Protein AF-A0A5J4P586-F1 (afdb_monomer_lite)

Radius of gyration: 17.3 Å; chains: 1; bounding box: 45×27×48 Å

Sequence (120 aa):
LFLLDEYSPFKDVLYNAFVRRLSANYKVDLLFHQYNERLFNTIVRESIGRYNKYIVMNFNYERFSGNLRKIDAHKLLLLDFGEFEKNDYAYICQDFGESFYQALLALGDRMKKYRRLILI

InterPro domains:
  IPR028082 Periplasmic binding protein-like I [SSF53822] (3-120)

Structure (mmCIF, N/CA/C/O backbone):
data_AF-A0A5J4P586-F1
#
_entry.id   AF-A0A5J4P586-F1
#
loop_
_atom_site.group_PDB
_atom_site.id
_atom_site.type_symbol
_atom_site.label_atom_id
_atom_site.label_alt_id
_atom_site.label_comp_id
_atom_site.label_asym_id
_atom_site.label_entity_id
_atom_site.label_seq_id
_atom_site.pdbx_PDB_ins_code
_atom_site.Cartn_x
_atom_site.Cartn_y
_atom_site.Cartn_z
_atom_site.occupancy
_atom_site.B_iso_or_equiv
_atom_site.auth_seq_id
_atom_site.auth_comp_id
_atom_site.auth_asym_id
_atom_site.auth_atom_id
_atom_site.pdbx_PDB_model_num
ATOM 1 N N . LEU A 1 1 ? -8.308 3.459 8.603 1.00 97.00 1 LEU A N 1
ATOM 2 C CA . LEU A 1 1 ? -6.981 3.926 8.157 1.00 97.00 1 LEU A C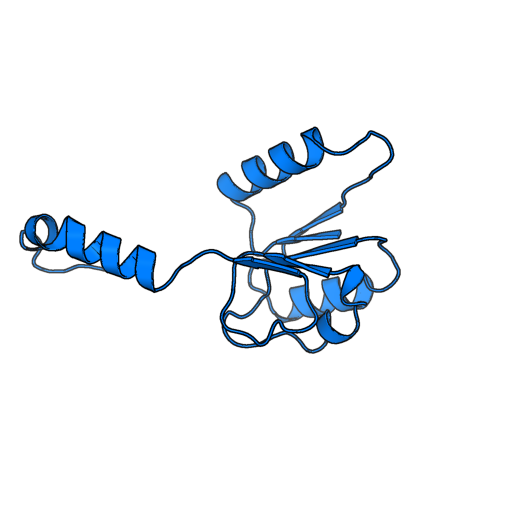A 1
ATOM 3 C C . LEU A 1 1 ? -6.697 3.389 6.767 1.00 97.00 1 LEU A C 1
ATOM 5 O O . LEU A 1 1 ? -6.872 2.194 6.559 1.00 97.00 1 LEU A O 1
ATOM 9 N N . PHE A 1 2 ? -6.271 4.259 5.857 1.00 97.38 2 PHE A N 1
ATOM 10 C CA . PHE A 1 2 ? -5.729 3.911 4.547 1.00 97.38 2 PHE A CA 1
ATOM 11 C C . PHE A 1 2 ? -4.241 4.290 4.562 1.00 97.38 2 PHE A C 1
ATOM 1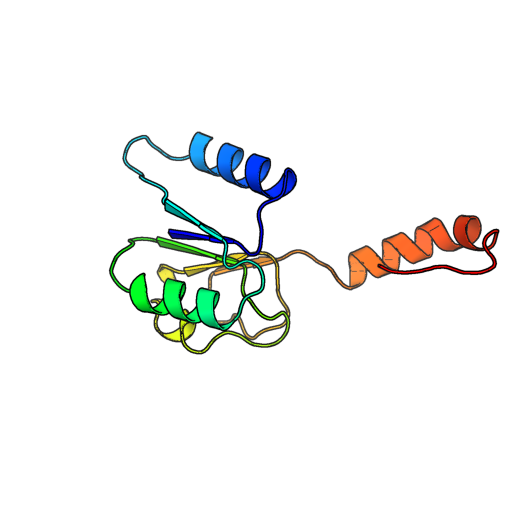3 O O . PHE A 1 2 ? -3.905 5.468 4.481 1.00 97.38 2 PHE A O 1
ATOM 20 N N . LEU A 1 3 ? -3.362 3.317 4.796 1.00 96.75 3 LEU A N 1
ATOM 21 C CA . LEU A 1 3 ? -1.921 3.525 4.932 1.00 96.75 3 LEU A CA 1
ATOM 22 C C . LEU A 1 3 ? -1.214 3.012 3.682 1.00 96.75 3 LEU A C 1
ATOM 24 O O . LEU A 1 3 ? -1.225 1.811 3.415 1.00 96.75 3 LEU A O 1
ATOM 28 N N . LEU A 1 4 ? -0.602 3.926 2.942 1.00 96.06 4 LEU A N 1
ATOM 29 C CA . LEU A 1 4 ? 0.169 3.618 1.744 1.00 96.06 4 LEU A CA 1
ATOM 30 C C . LEU A 1 4 ? 1.652 3.902 1.962 1.00 96.06 4 LEU A C 1
ATOM 32 O O . LEU A 1 4 ? 2.051 4.555 2.925 1.00 96.06 4 LEU A O 1
ATOM 36 N N . ASP A 1 5 ? 2.461 3.407 1.047 1.00 93.06 5 ASP A N 1
ATOM 37 C CA . ASP A 1 5 ? 3.898 3.627 0.945 1.00 93.06 5 ASP A CA 1
ATOM 38 C C . ASP A 1 5 ? 4.253 5.089 0.664 1.00 93.06 5 ASP A C 1
ATOM 40 O O . ASP A 1 5 ? 4.710 5.783 1.561 1.00 93.06 5 ASP A O 1
ATOM 44 N N . GLU A 1 6 ? 4.000 5.615 -0.524 1.00 94.12 6 GLU A N 1
ATOM 45 C CA . GLU A 1 6 ? 4.337 6.986 -0.914 1.00 94.12 6 GLU A CA 1
ATOM 46 C C . GLU A 1 6 ? 3.234 7.599 -1.765 1.00 94.12 6 GLU A C 1
ATOM 48 O O . GLU A 1 6 ? 2.431 6.880 -2.349 1.00 94.12 6 GLU A O 1
ATOM 53 N N . TYR A 1 7 ? 3.188 8.922 -1.870 1.00 94.12 7 TYR A N 1
ATOM 54 C CA . TYR A 1 7 ? 2.221 9.573 -2.745 1.00 94.12 7 TYR A CA 1
ATOM 55 C C . TYR A 1 7 ? 2.596 9.376 -4.218 1.00 94.12 7 TYR A C 1
ATOM 57 O O . TYR A 1 7 ? 3.727 9.634 -4.620 1.00 94.12 7 TYR A O 1
ATOM 65 N N . SER A 1 8 ? 1.628 8.973 -5.042 1.00 93.75 8 SER A N 1
ATOM 66 C CA . SER A 1 8 ? 1.785 8.915 -6.496 1.00 93.75 8 SER A CA 1
ATOM 67 C C . SER A 1 8 ? 0.446 9.166 -7.199 1.00 93.75 8 SER A C 1
ATOM 69 O O . SER A 1 8 ? -0.606 8.924 -6.597 1.00 93.75 8 SER A O 1
ATOM 71 N N . PRO A 1 9 ? 0.442 9.585 -8.481 1.00 95.81 9 PRO A N 1
ATOM 72 C CA . PRO A 1 9 ? -0.797 9.747 -9.247 1.00 95.81 9 PRO A CA 1
ATOM 73 C C . PRO A 1 9 ? -1.657 8.477 -9.281 1.00 95.81 9 PRO A C 1
ATOM 75 O O . PRO A 1 9 ? -2.879 8.547 -9.200 1.00 95.81 9 PRO A O 1
ATOM 78 N N . PHE A 1 10 ? -1.027 7.299 -9.337 1.00 92.19 10 PHE A N 1
ATOM 79 C CA . PHE A 1 10 ? -1.736 6.021 -9.265 1.00 92.19 10 PHE A CA 1
ATOM 80 C C . PHE A 1 10 ? -2.490 5.854 -7.936 1.00 92.19 10 PHE A C 1
ATOM 82 O O . PHE A 1 10 ? -3.654 5.454 -7.926 1.00 92.19 10 PHE A O 1
ATOM 89 N N . LYS A 1 11 ? -1.851 6.198 -6.813 1.00 94.50 11 LYS A N 1
ATOM 90 C CA . LYS A 1 11 ? -2.443 6.065 -5.474 1.00 94.50 11 LYS A CA 1
ATOM 91 C C . LYS A 1 11 ? -3.522 7.105 -5.208 1.00 94.50 11 LYS A C 1
ATOM 93 O O . LYS A 1 11 ? -4.497 6.788 -4.534 1.00 94.50 11 LYS A O 1
ATOM 98 N N . ASP A 1 12 ? -3.394 8.295 -5.788 1.00 95.31 12 ASP A N 1
ATOM 99 C CA . ASP A 1 12 ? -4.464 9.292 -5.790 1.00 95.31 12 ASP A CA 1
ATOM 100 C C . ASP A 1 12 ? -5.709 8.765 -6.525 1.00 95.31 12 ASP A C 1
ATOM 102 O O . ASP A 1 12 ? -6.813 8.762 -5.978 1.00 95.31 12 ASP A O 1
ATOM 106 N N . VAL A 1 13 ? -5.532 8.204 -7.727 1.00 96.31 13 VAL A N 1
ATOM 107 C CA . VAL A 1 13 ? -6.633 7.582 -8.481 1.00 96.31 13 VAL A CA 1
ATOM 108 C C . VAL A 1 13 ? -7.260 6.423 -7.701 1.00 96.31 13 VAL A C 1
ATOM 110 O O . VAL A 1 13 ? -8.490 6.343 -7.622 1.00 96.31 13 VAL A O 1
ATOM 113 N N . LEU A 1 14 ? -6.444 5.552 -7.097 1.00 93.88 14 LEU A N 1
ATOM 114 C CA . LEU A 1 14 ? -6.905 4.436 -6.265 1.00 93.88 14 LEU A CA 1
ATOM 115 C C . LEU A 1 14 ? -7.744 4.927 -5.078 1.00 93.88 14 LEU A C 1
ATOM 117 O O . LEU A 1 14 ? -8.869 4.462 -4.888 1.00 93.88 14 LEU A O 1
ATOM 121 N N . TYR A 1 15 ? -7.224 5.883 -4.306 1.00 95.56 15 TYR A N 1
ATOM 122 C CA . TYR A 1 15 ? -7.911 6.460 -3.152 1.00 95.56 15 TYR A CA 1
ATOM 123 C C . TYR A 1 15 ? -9.239 7.108 -3.557 1.00 95.56 15 TYR A C 1
ATOM 125 O O . TYR A 1 15 ? -10.284 6.799 -2.982 1.00 95.56 15 TYR A O 1
ATOM 133 N N . ASN A 1 16 ? -9.236 7.936 -4.603 1.00 95.50 16 ASN A N 1
ATOM 134 C CA . ASN A 1 16 ? -10.442 8.610 -5.078 1.00 95.50 16 ASN A CA 1
ATOM 135 C C . ASN A 1 16 ? -11.474 7.619 -5.641 1.00 95.50 16 ASN A C 1
ATOM 137 O O . ASN A 1 16 ? -12.680 7.800 -5.470 1.00 95.50 16 ASN A O 1
ATOM 141 N N . ALA A 1 17 ? -11.047 6.550 -6.317 1.00 95.56 17 ALA A N 1
ATOM 142 C CA . ALA A 1 17 ? -11.945 5.480 -6.754 1.00 95.56 17 ALA A CA 1
ATOM 143 C C . ALA A 1 17 ? -12.548 4.708 -5.571 1.00 95.56 17 ALA A C 1
ATOM 145 O O . ALA A 1 17 ? -13.735 4.379 -5.602 1.00 95.56 17 ALA A O 1
ATOM 146 N N . PHE A 1 18 ? -11.754 4.457 -4.530 1.00 94.81 18 PHE A N 1
ATOM 147 C CA . PHE A 1 18 ? -12.200 3.790 -3.313 1.00 94.81 18 PHE A CA 1
ATOM 148 C C . PHE A 1 18 ? -13.229 4.632 -2.549 1.00 94.81 18 PHE A C 1
ATOM 150 O O . PHE A 1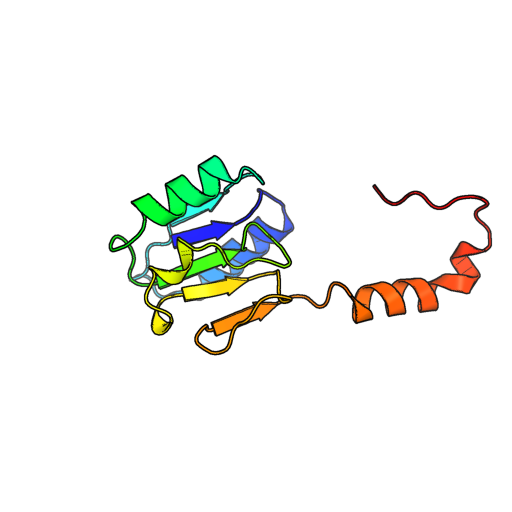 18 ? -14.345 4.169 -2.319 1.00 94.81 18 PHE A O 1
ATOM 157 N N . VAL A 1 19 ? -12.904 5.889 -2.227 1.00 94.69 19 VAL A N 1
ATOM 158 C CA . VAL A 1 19 ? -13.787 6.783 -1.458 1.00 94.69 19 VAL A CA 1
ATOM 159 C C . VAL A 1 19 ? -15.109 7.042 -2.180 1.00 94.69 19 VAL A C 1
ATOM 161 O O . VAL A 1 19 ? -16.155 7.017 -1.540 1.00 94.69 19 VAL A O 1
ATOM 164 N N . ARG A 1 20 ? -15.104 7.192 -3.513 1.00 95.25 20 ARG A N 1
ATOM 165 C CA . ARG A 1 20 ? -16.339 7.378 -4.306 1.00 95.25 20 ARG A CA 1
ATOM 166 C C . ARG A 1 20 ? -17.333 6.220 -4.208 1.00 95.25 20 ARG A C 1
ATOM 168 O O . ARG A 1 20 ? -18.504 6.413 -4.515 1.00 95.25 20 ARG A O 1
ATOM 175 N N . ARG A 1 21 ? -16.879 5.021 -3.834 1.00 94.94 21 ARG A N 1
ATOM 176 C CA . ARG A 1 21 ? -17.734 3.835 -3.669 1.00 94.94 21 ARG A CA 1
ATOM 177 C C . ARG A 1 21 ? -18.164 3.597 -2.224 1.00 94.94 21 ARG A C 1
ATOM 179 O O . ARG A 1 21 ? -18.980 2.710 -1.985 1.00 94.94 21 ARG A O 1
ATOM 186 N N . LEU A 1 22 ? -17.628 4.352 -1.269 1.00 93.56 22 LEU A N 1
ATOM 187 C CA . LEU A 1 22 ? -18.037 4.258 0.126 1.00 93.56 22 LEU A CA 1
ATOM 188 C C . LEU A 1 22 ? -19.316 5.057 0.374 1.00 93.56 22 LEU A C 1
ATOM 190 O O . LEU A 1 22 ? -19.559 6.092 -0.244 1.00 93.56 22 LEU A O 1
ATOM 194 N N . SER A 1 23 ? -20.134 4.583 1.314 1.00 92.00 23 SER A N 1
ATOM 195 C CA . SER A 1 23 ? -21.283 5.353 1.785 1.00 92.00 23 SER A CA 1
ATOM 196 C C . SER A 1 23 ? -20.830 6.562 2.611 1.00 92.00 23 SER A C 1
ATOM 198 O O . SER A 1 23 ? -19.745 6.565 3.195 1.00 92.00 23 SER A O 1
ATOM 200 N N . ALA A 1 24 ? -21.696 7.573 2.720 1.00 90.00 24 ALA A N 1
ATOM 201 C CA . ALA A 1 24 ? -21.411 8.823 3.433 1.00 90.00 24 ALA A CA 1
ATOM 202 C C . ALA A 1 24 ? -21.085 8.653 4.934 1.00 90.00 24 ALA A C 1
ATOM 204 O O . ALA A 1 24 ? -20.580 9.575 5.565 1.00 90.00 24 ALA A O 1
ATOM 205 N N . ASN A 1 25 ? -21.340 7.473 5.506 1.00 93.00 25 ASN A N 1
ATOM 206 C CA . ASN A 1 25 ? -21.088 7.172 6.917 1.00 93.00 25 ASN A CA 1
ATOM 207 C C . ASN A 1 25 ? -19.627 6.787 7.203 1.00 93.00 25 ASN A C 1
ATOM 209 O O . ASN A 1 25 ? -19.275 6.520 8.352 1.00 93.00 25 ASN A O 1
ATOM 213 N N . TYR A 1 26 ? -18.778 6.722 6.175 1.00 93.56 26 TYR A N 1
ATOM 214 C CA . TYR A 1 26 ? -17.363 6.416 6.327 1.00 93.56 26 TYR A CA 1
ATOM 215 C C . TYR A 1 26 ? -16.514 7.678 6.239 1.00 93.56 26 TYR A C 1
ATOM 217 O O . TYR A 1 26 ? -16.601 8.451 5.289 1.00 93.56 26 TYR A O 1
ATOM 225 N N . LYS A 1 27 ? -15.605 7.820 7.204 1.00 94.31 27 LYS A N 1
ATOM 226 C CA . LYS A 1 27 ? -14.469 8.734 7.118 1.00 94.31 27 LYS A CA 1
ATOM 227 C C . LYS A 1 27 ? -13.202 7.923 6.871 1.00 94.31 27 LYS A C 1
ATOM 229 O O . LYS A 1 27 ? -12.935 6.952 7.583 1.00 94.31 27 LYS A O 1
ATOM 234 N N . VAL A 1 28 ? -12.424 8.326 5.871 1.00 96.38 28 VAL A N 1
ATOM 235 C CA . VAL A 1 28 ? -11.147 7.694 5.535 1.00 96.38 28 VAL A CA 1
ATOM 236 C C . VAL A 1 28 ? -10.019 8.661 5.861 1.00 96.38 28 VAL A C 1
ATOM 238 O O . VAL A 1 28 ? -9.934 9.732 5.274 1.00 96.38 28 VAL A O 1
ATOM 241 N N . ASP A 1 29 ? -9.147 8.260 6.783 1.00 97.06 29 ASP A N 1
ATOM 242 C CA . ASP A 1 29 ? -7.869 8.935 7.002 1.00 97.06 29 ASP A CA 1
ATOM 243 C C . ASP A 1 29 ? -6.812 8.258 6.123 1.00 97.06 29 ASP A C 1
ATOM 245 O O . ASP A 1 29 ? -6.577 7.049 6.263 1.00 97.06 29 ASP A O 1
ATOM 249 N N . LEU A 1 30 ? -6.211 9.033 5.220 1.00 96.88 30 LEU A N 1
ATOM 250 C CA . LEU A 1 30 ? -5.142 8.614 4.316 1.00 96.88 30 LEU A CA 1
ATOM 251 C C . LEU A 1 30 ? -3.790 9.061 4.876 1.00 96.88 30 LEU A C 1
ATOM 253 O O . LEU A 1 30 ? -3.593 10.248 5.126 1.00 96.88 30 LEU A O 1
ATOM 257 N N . LEU A 1 31 ? -2.864 8.121 5.050 1.00 97.31 31 LEU A N 1
ATOM 258 C CA . LEU A 1 31 ? -1.497 8.380 5.504 1.00 97.31 31 LEU A CA 1
ATOM 259 C C . LEU A 1 31 ? -0.488 7.670 4.602 1.00 97.31 31 LEU A C 1
ATOM 261 O O . LEU A 1 31 ? -0.788 6.633 4.011 1.00 97.31 31 LEU A O 1
ATOM 265 N N . PHE A 1 32 ? 0.727 8.214 4.555 1.00 96.50 32 PHE A N 1
ATOM 266 C CA . PHE A 1 32 ? 1.846 7.661 3.799 1.00 96.50 32 PHE A CA 1
ATOM 267 C C . PHE A 1 32 ? 3.031 7.409 4.727 1.00 96.50 32 PHE A C 1
ATOM 269 O O . PHE A 1 32 ? 3.394 8.291 5.507 1.00 96.50 32 PHE A O 1
ATOM 276 N N . HIS A 1 33 ? 3.644 6.228 4.652 1.00 94.38 33 HIS A N 1
ATOM 277 C CA . HIS A 1 33 ? 4.819 5.900 5.465 1.00 94.38 33 HIS A CA 1
ATOM 278 C C . HIS A 1 33 ? 6.162 6.233 4.798 1.00 94.38 33 HIS A C 1
ATOM 280 O O . HIS A 1 33 ? 7.202 6.048 5.421 1.00 94.38 33 HIS A O 1
ATOM 286 N N . GLN A 1 34 ? 6.152 6.723 3.559 1.00 92.88 34 GLN A N 1
ATOM 287 C CA . GLN A 1 34 ? 7.280 7.211 2.752 1.00 92.88 34 GLN A CA 1
ATOM 288 C C . GLN A 1 34 ? 8.495 6.280 2.726 1.00 92.88 34 GLN A C 1
ATOM 290 O O . GLN A 1 34 ? 9.626 6.731 2.890 1.00 92.88 34 GLN A O 1
ATOM 295 N N . TYR A 1 35 ? 8.262 4.969 2.619 1.00 90.12 35 TYR A N 1
ATOM 296 C CA . TYR A 1 35 ? 9.319 3.960 2.767 1.00 90.12 35 TYR A CA 1
ATOM 297 C C . TYR A 1 35 ? 10.231 4.181 3.996 1.00 90.12 35 TYR A C 1
ATOM 299 O O . TYR A 1 35 ? 11.391 3.774 4.024 1.00 90.12 35 TYR A O 1
ATOM 307 N N . ASN A 1 36 ? 9.682 4.740 5.073 1.00 91.69 36 ASN A N 1
ATOM 308 C CA . ASN A 1 36 ? 10.351 4.874 6.352 1.00 91.69 36 ASN A CA 1
ATOM 309 C C . ASN A 1 36 ? 9.764 3.862 7.342 1.00 91.69 36 ASN A C 1
ATOM 311 O O . ASN A 1 36 ? 8.654 4.029 7.850 1.00 91.69 36 ASN A O 1
ATOM 315 N N . GLU A 1 37 ? 10.533 2.817 7.651 1.00 91.38 37 GLU A N 1
ATOM 316 C CA . GLU A 1 37 ? 10.108 1.739 8.551 1.00 91.38 37 GLU A CA 1
ATOM 317 C C . GLU A 1 37 ? 9.703 2.257 9.940 1.00 91.38 37 GLU A C 1
ATOM 319 O O . GLU A 1 37 ? 8.738 1.790 10.554 1.00 91.38 37 GLU A O 1
ATOM 324 N N . ARG A 1 38 ? 10.430 3.254 10.454 1.00 92.31 38 ARG A N 1
ATOM 325 C CA . ARG A 1 38 ? 10.163 3.838 11.771 1.00 92.31 38 ARG A CA 1
ATOM 326 C C . ARG A 1 38 ? 8.836 4.591 11.775 1.00 92.31 38 ARG A C 1
ATOM 328 O O . ARG A 1 38 ? 8.073 4.463 12.736 1.00 92.31 38 ARG A O 1
ATOM 335 N N . LEU A 1 39 ? 8.554 5.338 10.709 1.00 94.12 39 LEU A N 1
ATOM 336 C CA . LEU A 1 39 ? 7.282 6.029 10.517 1.00 94.12 39 LEU A CA 1
ATOM 337 C C . LEU A 1 39 ? 6.142 5.021 10.359 1.00 94.12 39 LEU A C 1
ATOM 339 O O . LEU A 1 39 ? 5.155 5.121 11.083 1.00 94.12 39 LEU A O 1
ATOM 343 N N . PHE A 1 40 ? 6.314 4.006 9.507 1.00 95.00 40 PHE A N 1
ATOM 344 C CA . PHE A 1 40 ? 5.351 2.918 9.328 1.00 95.00 40 PHE A CA 1
ATOM 345 C C . PHE A 1 40 ? 4.962 2.285 10.670 1.00 95.00 40 PHE A C 1
ATOM 347 O O . PHE A 1 40 ? 3.791 2.266 11.049 1.00 95.00 40 PHE A O 1
ATOM 354 N N . ASN A 1 41 ? 5.956 1.834 11.439 1.00 93.25 41 ASN A N 1
ATOM 355 C CA . ASN A 1 41 ? 5.733 1.193 12.732 1.00 93.25 41 ASN A CA 1
ATOM 356 C C . ASN A 1 41 ? 5.072 2.131 13.751 1.00 93.25 41 ASN A C 1
ATOM 358 O O . ASN A 1 41 ? 4.289 1.674 14.585 1.00 93.25 41 ASN A O 1
ATOM 362 N N . THR A 1 42 ? 5.371 3.429 13.687 1.00 94.88 42 THR A N 1
ATOM 363 C CA . THR A 1 42 ? 4.760 4.440 14.558 1.00 94.88 42 THR A CA 1
ATOM 364 C C . THR A 1 42 ? 3.291 4.653 14.204 1.00 94.88 42 THR A C 1
ATOM 366 O O . THR A 1 42 ? 2.446 4.520 15.087 1.00 94.88 42 THR A O 1
ATOM 369 N N . ILE A 1 43 ? 2.972 4.863 12.921 1.00 96.00 43 ILE A N 1
ATOM 370 C CA . ILE A 1 43 ? 1.592 5.018 12.439 1.00 96.00 43 ILE A CA 1
ATOM 371 C C . ILE A 1 43 ? 0.762 3.784 12.796 1.00 96.00 43 ILE A C 1
ATOM 373 O O . ILE A 1 43 ? -0.306 3.915 13.393 1.00 96.00 43 ILE A O 1
ATOM 377 N N . VAL A 1 44 ? 1.258 2.581 12.481 1.00 95.19 44 VAL A N 1
ATOM 378 C CA . VAL A 1 44 ? 0.542 1.332 12.773 1.00 95.19 44 VAL A CA 1
ATOM 379 C C . VAL A 1 44 ? 0.264 1.231 14.267 1.00 95.19 44 VAL A C 1
ATOM 381 O O . VAL A 1 44 ? -0.897 1.119 14.650 1.00 95.19 44 VAL A O 1
ATOM 384 N N . ARG A 1 45 ? 1.292 1.352 15.118 1.00 94.75 45 ARG A N 1
ATOM 385 C CA . ARG A 1 45 ? 1.146 1.239 16.576 1.00 94.75 45 ARG A CA 1
ATOM 386 C C . ARG A 1 45 ? 0.132 2.232 17.142 1.00 94.75 45 ARG A C 1
ATOM 388 O O . ARG A 1 45 ? -0.696 1.842 17.956 1.00 94.75 45 ARG A O 1
ATOM 395 N N . GLU A 1 46 ? 0.190 3.493 16.725 1.00 95.38 46 GLU A N 1
ATOM 396 C CA . GLU A 1 46 ? -0.695 4.542 17.243 1.00 95.38 46 GLU A CA 1
ATOM 397 C C . GLU A 1 46 ? -2.118 4.460 16.684 1.00 95.38 46 GLU A C 1
ATOM 399 O O . GLU A 1 46 ? -3.053 4.970 17.297 1.00 95.38 46 GLU A O 1
ATOM 404 N N . SER A 1 47 ? -2.302 3.800 15.541 1.00 95.94 47 SER A N 1
ATOM 405 C CA . SER A 1 47 ? -3.609 3.618 14.908 1.00 95.94 47 SER A CA 1
ATOM 406 C C . SER A 1 47 ? -4.418 2.438 15.455 1.00 95.94 47 SER A C 1
ATOM 408 O O . SER A 1 47 ? -5.625 2.363 15.200 1.00 95.94 47 SER A O 1
ATOM 410 N N . ILE A 1 48 ? -3.796 1.501 16.182 1.00 94.56 48 ILE A N 1
ATOM 411 C CA . ILE A 1 48 ? -4.480 0.316 16.723 1.00 94.56 48 ILE A CA 1
ATOM 412 C C . ILE A 1 48 ? -5.624 0.756 17.645 1.00 94.56 48 ILE A C 1
ATOM 414 O O . ILE A 1 48 ? -5.451 1.587 18.532 1.00 94.56 48 ILE A O 1
ATOM 418 N N . GLY A 1 49 ? -6.820 0.218 17.400 1.00 94.12 49 GLY A N 1
ATOM 419 C CA . GLY A 1 49 ? -8.039 0.544 18.146 1.00 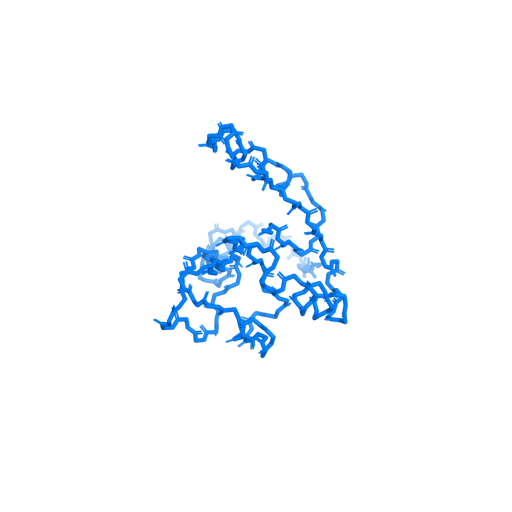94.12 49 GLY A CA 1
ATOM 420 C C . GLY A 1 49 ? -8.725 1.852 17.734 1.00 94.12 49 GLY A C 1
ATOM 421 O O . GLY A 1 49 ? -9.882 2.050 18.090 1.00 94.12 49 GLY A O 1
ATOM 422 N N . ARG A 1 50 ? -8.074 2.722 16.947 1.00 96.06 50 ARG A N 1
ATOM 423 C CA . ARG A 1 50 ? -8.664 3.995 16.483 1.00 96.06 50 ARG A CA 1
ATOM 424 C C . ARG A 1 50 ? -9.553 3.855 15.247 1.00 96.06 50 ARG A C 1
ATOM 426 O O . ARG A 1 50 ? -10.287 4.783 14.922 1.00 96.06 50 ARG A O 1
ATOM 433 N N . TYR A 1 51 ? -9.477 2.726 14.542 1.00 96.88 51 TYR A N 1
ATOM 434 C CA . TYR A 1 51 ? -10.182 2.516 13.279 1.00 96.88 51 TYR A CA 1
ATOM 435 C C . TYR A 1 51 ? -10.956 1.201 13.257 1.00 96.88 51 TYR A C 1
ATOM 437 O O . TYR A 1 51 ? -10.504 0.174 13.758 1.00 96.88 51 TYR A O 1
ATOM 445 N N . ASN A 1 52 ? -12.099 1.219 12.571 1.00 95.56 52 ASN A N 1
ATOM 446 C CA . ASN A 1 52 ? -12.919 0.025 12.360 1.00 95.56 52 ASN A CA 1
ATOM 447 C C . ASN A 1 52 ? -12.310 -0.921 11.315 1.00 95.56 52 ASN A C 1
ATOM 449 O O . ASN A 1 52 ? -12.532 -2.130 11.371 1.00 95.56 52 ASN A O 1
ATOM 453 N N . LYS A 1 53 ? -11.571 -0.361 10.348 1.00 95.94 53 LYS A N 1
ATOM 454 C CA . LYS A 1 53 ? -10.914 -1.069 9.244 1.00 95.94 53 LYS A CA 1
ATOM 455 C C . LYS A 1 53 ? -9.568 -0.423 8.906 1.00 95.94 53 LYS A C 1
ATOM 457 O O . LYS A 1 53 ? -9.401 0.802 9.000 1.00 95.94 53 LYS A O 1
ATOM 462 N N . TYR A 1 54 ? -8.641 -1.266 8.478 1.00 96.88 54 TYR A N 1
ATOM 463 C CA . TYR A 1 54 ? -7.272 -0.943 8.112 1.00 96.88 54 TYR A CA 1
ATOM 464 C C . TYR A 1 54 ? -7.022 -1.467 6.703 1.00 96.88 54 TYR A C 1
ATOM 466 O O . TYR A 1 54 ? -7.212 -2.650 6.440 1.00 96.88 54 TYR A O 1
ATOM 474 N N . ILE A 1 55 ? -6.613 -0.579 5.808 1.00 96.00 55 ILE A N 1
ATOM 475 C CA . ILE A 1 55 ? -6.133 -0.917 4.472 1.00 96.00 55 ILE A CA 1
ATOM 476 C C . ILE A 1 55 ? -4.677 -0.480 4.451 1.00 96.00 55 ILE A C 1
ATOM 478 O O . ILE A 1 55 ? -4.408 0.705 4.648 1.00 96.00 55 ILE A O 1
ATOM 482 N N . VAL A 1 56 ? -3.754 -1.429 4.320 1.00 94.88 56 VAL A N 1
ATOM 483 C CA . VAL A 1 56 ? -2.327 -1.176 4.535 1.00 94.88 56 VAL A CA 1
ATOM 484 C C . VAL A 1 56 ? -1.501 -1.783 3.409 1.00 94.88 56 VAL A C 1
ATOM 486 O O . VAL A 1 56 ? -1.545 -2.992 3.192 1.00 94.88 56 VAL A O 1
ATOM 489 N N . MET A 1 57 ? -0.710 -0.954 2.731 1.00 93.38 57 MET A N 1
ATOM 490 C CA . MET A 1 57 ? 0.443 -1.426 1.962 1.00 93.38 57 MET A CA 1
ATOM 491 C C . MET A 1 57 ? 1.563 -1.749 2.948 1.00 93.38 57 MET A C 1
ATOM 493 O O . MET A 1 57 ? 1.905 -0.927 3.801 1.00 93.38 57 MET A O 1
ATOM 497 N N . ASN A 1 58 ? 2.063 -2.984 2.910 1.00 86.88 58 ASN A N 1
ATOM 498 C CA . ASN A 1 58 ? 3.103 -3.405 3.842 1.00 86.88 58 ASN A CA 1
ATOM 499 C C . ASN A 1 58 ? 4.431 -2.711 3.509 1.00 86.88 58 ASN A C 1
ATOM 501 O O . ASN A 1 58 ? 4.731 -2.442 2.352 1.00 86.88 58 ASN A O 1
ATOM 505 N N . PHE A 1 59 ? 5.257 -2.477 4.527 1.00 83.44 59 PHE A N 1
ATOM 506 C CA . PHE A 1 59 ? 6.563 -1.850 4.337 1.00 83.44 59 PHE A CA 1
ATOM 507 C C . PHE A 1 59 ? 7.563 -2.752 3.596 1.00 83.44 59 PHE A C 1
ATOM 509 O O . PHE A 1 59 ? 8.422 -2.261 2.870 1.00 83.44 59 PHE A O 1
ATOM 516 N N . ASN A 1 60 ? 7.484 -4.066 3.815 1.00 79.19 60 ASN A N 1
ATOM 517 C CA . ASN A 1 60 ? 8.455 -5.032 3.314 1.00 79.19 60 ASN A CA 1
ATOM 518 C C . ASN A 1 60 ? 7.764 -6.100 2.453 1.00 79.19 60 ASN A C 1
ATOM 520 O O . ASN A 1 60 ? 6.677 -6.570 2.791 1.00 79.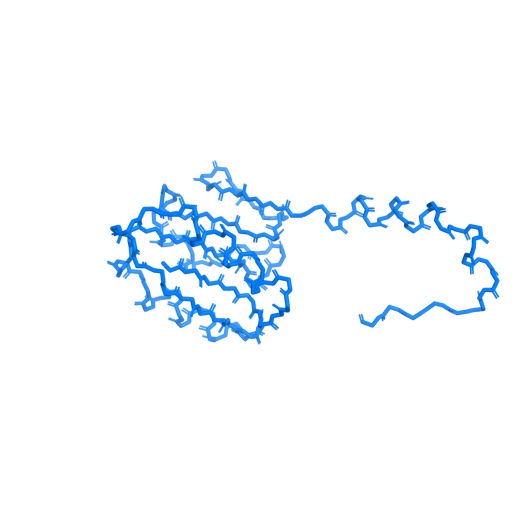19 60 ASN A O 1
ATOM 524 N N . TYR A 1 61 ? 8.414 -6.483 1.357 1.00 69.75 61 TYR A N 1
ATOM 525 C CA . TYR A 1 61 ? 7.899 -7.469 0.410 1.00 69.75 61 TYR A CA 1
ATOM 526 C C . TYR A 1 61 ? 7.798 -8.884 1.006 1.00 69.75 61 TYR A C 1
ATOM 528 O O . TYR A 1 61 ? 6.781 -9.558 0.847 1.00 69.75 61 TYR A O 1
ATOM 536 N N . GLU A 1 62 ? 8.813 -9.286 1.772 1.00 67.19 62 GLU A N 1
ATOM 537 C CA . GLU A 1 62 ? 8.995 -10.648 2.287 1.00 67.19 62 GLU A CA 1
ATOM 538 C C . GLU A 1 62 ? 8.532 -10.798 3.745 1.00 67.19 62 GLU A C 1
ATOM 540 O O . GLU A 1 62 ? 8.215 -11.891 4.213 1.00 67.19 62 GLU A O 1
ATOM 545 N N . ARG A 1 63 ? 8.509 -9.698 4.512 1.00 74.50 63 ARG A N 1
ATOM 546 C CA . ARG A 1 63 ? 8.263 -9.732 5.961 1.00 74.50 63 ARG A CA 1
ATOM 547 C C . ARG A 1 63 ? 6.998 -8.997 6.358 1.00 74.50 63 ARG A C 1
ATOM 549 O O . ARG A 1 63 ? 6.888 -7.777 6.235 1.00 74.50 63 ARG A O 1
ATOM 556 N N . PHE A 1 64 ? 6.078 -9.733 6.970 1.00 76.62 64 PHE A N 1
ATOM 557 C CA . PHE A 1 64 ? 4.918 -9.142 7.622 1.00 76.62 64 PHE A CA 1
ATOM 558 C C . PHE A 1 64 ? 5.319 -8.457 8.934 1.00 76.62 64 PHE A C 1
ATOM 560 O O . PHE A 1 64 ? 5.865 -9.101 9.836 1.00 76.62 64 PHE A O 1
ATOM 567 N N . SER A 1 65 ? 5.049 -7.154 9.062 1.00 78.31 65 SER A N 1
ATOM 568 C CA . SER A 1 65 ? 5.413 -6.406 10.271 1.00 78.31 65 SER A CA 1
ATOM 569 C C . SER A 1 65 ? 4.731 -6.978 11.516 1.00 78.31 65 SER A C 1
ATOM 571 O O . SER A 1 65 ? 3.511 -7.143 11.568 1.00 78.31 65 SER A O 1
ATOM 573 N N . GLY A 1 66 ? 5.508 -7.199 12.579 1.00 83.50 66 GLY A N 1
ATOM 574 C CA . GLY A 1 66 ? 4.980 -7.657 13.867 1.00 83.50 66 GLY A CA 1
ATOM 575 C C . GLY A 1 66 ? 3.958 -6.698 14.492 1.00 83.50 66 GLY A C 1
ATOM 576 O O . GLY A 1 66 ? 3.138 -7.123 15.301 1.00 83.50 66 GLY A O 1
ATOM 577 N N . ASN A 1 67 ? 3.955 -5.416 14.108 1.00 85.38 67 ASN A N 1
ATOM 578 C CA . ASN A 1 67 ? 2.932 -4.472 14.563 1.00 85.38 67 ASN A CA 1
ATOM 579 C C . ASN A 1 67 ? 1.592 -4.670 13.847 1.00 85.38 67 ASN A C 1
ATOM 581 O O . ASN A 1 67 ? 0.555 -4.456 14.470 1.00 85.38 67 ASN A O 1
ATOM 585 N N . LEU A 1 68 ? 1.595 -5.128 12.591 1.00 87.75 68 LEU A N 1
ATOM 586 C CA . LEU A 1 68 ? 0.361 -5.464 11.878 1.00 87.75 68 LEU A CA 1
ATOM 587 C C . LEU A 1 68 ? -0.316 -6.706 12.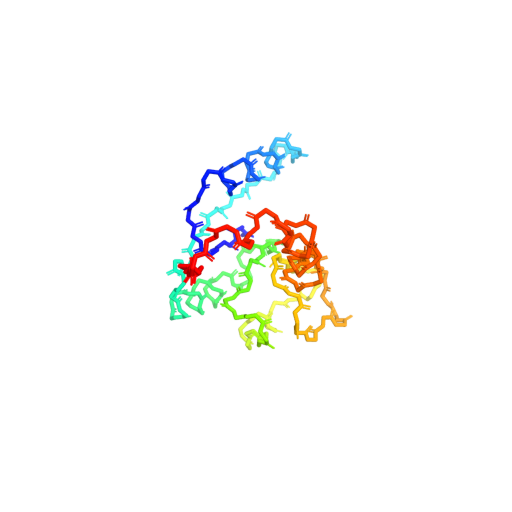464 1.00 87.75 68 LEU A C 1
ATOM 589 O O . LEU A 1 68 ? -1.539 -6.745 12.516 1.00 87.75 68 LEU A O 1
ATOM 593 N N . ARG A 1 69 ? 0.457 -7.657 13.011 1.00 88.88 69 ARG A N 1
ATOM 594 C CA . ARG A 1 69 ? -0.081 -8.840 13.719 1.00 88.88 69 ARG A CA 1
ATOM 595 C C . ARG A 1 69 ? -0.927 -8.499 14.950 1.00 88.88 69 ARG A C 1
ATOM 597 O O . ARG A 1 69 ? -1.659 -9.345 15.443 1.00 88.88 69 ARG A O 1
ATOM 604 N N . LYS A 1 70 ? -0.805 -7.276 15.474 1.00 91.25 70 LYS A N 1
ATOM 605 C CA . LYS A 1 70 ? -1.597 -6.791 16.616 1.00 91.25 70 LYS A CA 1
ATOM 606 C C . LYS A 1 70 ? -2.970 -6.264 16.194 1.00 91.25 70 LYS A C 1
ATOM 608 O O . LYS A 1 70 ? -3.801 -5.986 17.054 1.00 91.25 70 LYS A O 1
ATOM 613 N N . ILE A 1 71 ? -3.194 -6.072 14.894 1.00 93.12 71 ILE A N 1
ATOM 614 C CA . ILE A 1 71 ? -4.495 -5.707 14.345 1.00 93.12 71 ILE A CA 1
ATOM 615 C C . ILE A 1 71 ? -5.276 -7.001 14.124 1.00 93.12 71 ILE A C 1
ATOM 617 O O . ILE A 1 71 ? -4.765 -7.946 13.533 1.00 93.12 71 ILE A O 1
ATOM 621 N N . ASP A 1 72 ? -6.525 -7.019 14.582 1.00 92.94 72 ASP A N 1
ATOM 622 C CA . ASP A 1 72 ? -7.480 -8.083 14.271 1.00 92.94 72 ASP A CA 1
ATOM 623 C C . ASP A 1 72 ? -7.532 -8.323 12.753 1.00 92.94 72 ASP A C 1
ATOM 625 O O . ASP A 1 72 ? -7.806 -7.400 11.975 1.00 92.94 72 ASP A O 1
ATOM 629 N N . ALA A 1 73 ? -7.270 -9.561 12.336 1.00 92.12 73 ALA A N 1
ATOM 630 C CA . ALA A 1 73 ? -7.129 -9.921 10.935 1.00 92.12 73 ALA A CA 1
ATOM 631 C C . ALA A 1 73 ? -8.411 -9.659 10.119 1.00 92.12 73 ALA A C 1
ATOM 633 O O . ALA A 1 73 ? -8.334 -9.239 8.966 1.00 92.12 73 ALA A O 1
ATOM 634 N N . HIS A 1 74 ? -9.598 -9.736 10.736 1.00 93.62 74 HIS A N 1
ATOM 635 C CA . HIS A 1 74 ? -10.872 -9.393 10.085 1.00 93.62 74 HIS A CA 1
ATOM 636 C C . HIS A 1 74 ? -11.046 -7.889 9.825 1.00 93.62 74 HIS A C 1
ATOM 638 O O . HIS A 1 74 ? -11.982 -7.455 9.134 1.00 93.62 74 HIS A O 1
ATOM 644 N N . LYS A 1 75 ? -10.180 -7.056 10.404 1.00 95.44 75 LYS A N 1
ATOM 645 C CA . LYS A 1 75 ? -10.163 -5.605 10.206 1.00 95.44 75 LYS A CA 1
ATOM 646 C C . LYS A 1 75 ? -9.054 -5.156 9.263 1.00 95.44 75 LYS A C 1
ATOM 648 O O . LYS A 1 75 ? -9.089 -3.990 8.875 1.00 95.44 75 LYS A O 1
ATOM 653 N N . LEU A 1 76 ? -8.121 -6.034 8.895 1.00 94.88 76 LEU A N 1
ATOM 654 C CA . LEU A 1 76 ? -6.942 -5.704 8.102 1.00 94.88 76 LEU A CA 1
ATOM 655 C C . LEU A 1 76 ? -7.044 -6.262 6.678 1.00 94.88 76 LEU A C 1
ATOM 657 O O . LEU A 1 76 ? -7.172 -7.465 6.472 1.00 94.88 76 LEU A O 1
ATOM 661 N N . LEU A 1 77 ? -6.952 -5.363 5.702 1.00 94.31 77 LEU A N 1
ATOM 662 C CA . LEU A 1 77 ? -6.752 -5.669 4.292 1.00 94.31 77 LEU A CA 1
ATOM 663 C C . LEU A 1 77 ? -5.340 -5.243 3.890 1.00 94.31 77 LEU A C 1
ATOM 665 O O . LEU A 1 77 ? -4.971 -4.077 4.050 1.00 94.31 77 LEU A O 1
ATOM 669 N N . LEU A 1 78 ? -4.575 -6.181 3.345 1.00 92.38 78 LEU A N 1
ATOM 670 C CA . LEU A 1 78 ? -3.224 -5.940 2.853 1.00 92.38 78 LEU A CA 1
ATOM 671 C C . LEU A 1 78 ? -3.238 -5.632 1.363 1.00 92.38 78 LEU A C 1
ATOM 673 O O . LEU A 1 78 ? -3.965 -6.263 0.598 1.00 92.38 78 LEU A O 1
ATOM 677 N N . LEU A 1 79 ? -2.441 -4.648 0.969 1.00 91.31 79 LEU A N 1
ATOM 678 C CA . LEU A 1 79 ? -2.295 -4.226 -0.415 1.00 91.31 79 LEU A CA 1
ATOM 679 C C . LEU A 1 79 ? -0.860 -4.413 -0.903 1.00 91.31 79 LEU A C 1
ATOM 681 O O . LEU A 1 79 ? 0.092 -4.335 -0.124 1.00 91.31 79 LEU A O 1
ATOM 685 N N . ASP A 1 80 ? -0.751 -4.536 -2.223 1.00 86.31 80 ASP A N 1
ATOM 686 C CA . ASP A 1 80 ? 0.480 -4.442 -3.003 1.00 86.31 80 ASP A CA 1
ATOM 687 C C . ASP A 1 80 ? 1.378 -5.679 -2.906 1.00 86.31 80 ASP A C 1
ATOM 689 O O . ASP A 1 80 ? 1.344 -6.537 -3.791 1.00 86.31 80 ASP A O 1
ATOM 693 N N . PHE A 1 81 ? 2.122 -5.821 -1.813 1.00 82.56 81 PHE A N 1
ATOM 694 C CA . PHE A 1 81 ? 3.056 -6.926 -1.627 1.00 82.56 81 PHE A CA 1
ATOM 695 C C . PHE A 1 81 ? 2.368 -8.211 -1.201 1.00 82.56 81 PHE A C 1
ATOM 697 O O . PHE A 1 81 ? 1.388 -8.199 -0.453 1.00 82.56 81 PHE A O 1
ATOM 704 N N . GLY A 1 82 ? 2.915 -9.333 -1.669 1.00 71.50 82 GLY A N 1
ATOM 705 C CA . GLY A 1 82 ? 2.260 -10.624 -1.571 1.00 71.50 82 GLY A CA 1
ATOM 706 C C . GLY A 1 82 ? 3.176 -11.812 -1.325 1.00 71.50 82 GLY A C 1
ATOM 707 O O . GLY A 1 82 ? 2.737 -12.925 -1.580 1.00 71.50 82 GLY A O 1
ATOM 708 N N . GLU A 1 83 ? 4.398 -11.645 -0.830 1.00 73.56 83 GLU A N 1
ATOM 709 C CA . GLU A 1 83 ? 5.317 -12.783 -0.632 1.00 73.56 83 GLU A CA 1
ATOM 710 C C . GLU A 1 83 ? 5.459 -13.230 0.835 1.00 73.56 83 GLU A C 1
ATOM 712 O O . GLU A 1 83 ? 6.280 -14.072 1.173 1.00 73.56 83 GLU A O 1
ATOM 717 N N . PHE A 1 84 ? 4.611 -12.717 1.728 1.00 73.94 84 PHE A N 1
ATOM 718 C CA . PHE A 1 84 ? 4.553 -13.123 3.136 1.00 73.94 84 PHE A CA 1
ATOM 719 C C . PHE A 1 84 ? 3.392 -14.099 3.417 1.00 73.94 84 PHE A C 1
ATOM 721 O O . PHE A 1 84 ? 2.456 -14.223 2.620 1.00 73.94 84 PHE A O 1
ATOM 728 N N . GLU A 1 85 ? 3.424 -14.779 4.572 1.00 72.62 85 GLU A N 1
ATOM 729 C CA . GLU A 1 85 ? 2.320 -15.620 5.067 1.00 72.62 85 GLU A CA 1
ATOM 730 C C . GLU A 1 85 ? 1.036 -14.801 5.273 1.00 72.62 85 GLU A C 1
ATOM 732 O O . GLU A 1 85 ? 1.023 -13.845 6.051 1.00 72.62 85 GLU A O 1
ATOM 737 N N . LYS A 1 86 ? -0.059 -15.197 4.610 1.00 70.25 86 LYS A N 1
ATOM 738 C CA . LYS A 1 86 ? -1.334 -14.446 4.611 1.00 70.25 86 LYS A CA 1
ATOM 739 C C . LYS A 1 86 ? -2.522 -15.224 5.159 1.00 70.25 86 LYS A C 1
ATOM 741 O O . LYS A 1 86 ? -3.636 -14.740 5.021 1.00 70.25 86 LYS A O 1
ATOM 746 N N . ASN A 1 87 ? -2.312 -16.412 5.727 1.00 73.88 87 ASN A N 1
ATOM 747 C CA . ASN A 1 87 ? -3.390 -17.382 5.971 1.00 73.88 87 ASN A CA 1
ATOM 748 C C . ASN A 1 87 ? -4.581 -16.808 6.759 1.00 73.88 87 ASN A C 1
ATOM 750 O O . ASN A 1 87 ? -5.714 -17.194 6.495 1.00 73.88 87 ASN A O 1
ATOM 754 N N . ASP A 1 88 ? -4.338 -15.834 7.638 1.00 84.50 88 ASP A N 1
ATOM 755 C CA . ASP A 1 88 ? -5.385 -15.223 8.459 1.00 84.50 88 ASP A CA 1
ATOM 756 C C . ASP A 1 88 ? -5.896 -13.869 7.924 1.00 84.50 88 ASP A C 1
ATOM 758 O O . ASP A 1 88 ? -6.883 -13.344 8.436 1.00 84.50 88 ASP A O 1
ATOM 762 N N . TYR A 1 89 ? -5.254 -13.280 6.907 1.00 89.06 89 TYR A N 1
ATOM 763 C CA . TYR A 1 89 ? -5.482 -11.893 6.476 1.00 89.06 89 TYR A CA 1
ATOM 764 C C . TYR A 1 89 ? -6.088 -11.802 5.076 1.00 89.06 89 TYR A C 1
ATOM 766 O O . TYR A 1 89 ? -5.697 -12.515 4.155 1.00 89.06 89 TYR A O 1
ATOM 774 N N . ALA A 1 90 ? -6.988 -10.837 4.877 1.00 91.44 90 ALA A N 1
ATOM 775 C CA . ALA A 1 90 ? -7.432 -10.471 3.538 1.00 91.44 90 ALA A CA 1
ATOM 776 C C . ALA A 1 90 ? -6.321 -9.707 2.799 1.00 91.44 90 ALA A C 1
ATOM 778 O O . ALA A 1 90 ? -5.657 -8.848 3.387 1.00 91.44 90 ALA A O 1
ATOM 779 N N . TYR A 1 91 ? -6.141 -9.973 1.504 1.00 91.31 91 TYR A N 1
ATOM 780 C CA . TYR A 1 91 ? -5.115 -9.313 0.696 1.00 91.31 91 TYR A CA 1
ATOM 781 C C . TYR A 1 91 ? -5.540 -9.091 -0.760 1.00 91.31 91 TYR A C 1
ATOM 783 O O . TYR A 1 91 ? -6.316 -9.863 -1.322 1.00 91.31 91 TYR A O 1
ATOM 791 N N . ILE A 1 92 ? -4.999 -8.036 -1.370 1.00 90.25 92 ILE A N 1
ATOM 792 C CA . ILE A 1 92 ? -5.012 -7.775 -2.813 1.00 90.25 92 ILE A CA 1
ATOM 793 C C . ILE A 1 92 ? -3.579 -7.412 -3.204 1.00 90.25 92 ILE A C 1
ATOM 795 O O . ILE A 1 92 ? -3.095 -6.331 -2.866 1.00 90.25 92 ILE A O 1
ATOM 799 N N . CYS A 1 93 ? -2.901 -8.318 -3.900 1.00 86.62 93 CYS A N 1
ATOM 800 C CA . CYS A 1 93 ? -1.493 -8.168 -4.257 1.00 86.62 93 CYS A CA 1
ATOM 801 C C . CYS A 1 93 ? -1.331 -8.016 -5.766 1.00 86.62 93 CYS A C 1
ATOM 803 O O . CYS A 1 93 ? -2.138 -8.536 -6.540 1.00 86.62 93 CYS A O 1
ATOM 805 N N . GLN A 1 94 ? -0.275 -7.319 -6.166 1.00 81.31 94 GLN A N 1
ATOM 806 C CA . GLN A 1 94 ? 0.157 -7.282 -7.556 1.00 81.31 94 GLN A CA 1
ATOM 807 C C . GLN A 1 94 ? 1.130 -8.433 -7.807 1.00 81.31 94 GLN A C 1
ATOM 809 O O . GLN A 1 94 ? 1.914 -8.806 -6.933 1.00 81.31 94 GLN A O 1
ATOM 814 N N . ASP A 1 95 ? 1.081 -8.996 -9.009 1.00 80.12 95 ASP A N 1
ATOM 815 C CA . ASP A 1 95 ? 2.085 -9.953 -9.453 1.00 80.12 95 ASP A CA 1
ATOM 816 C C . ASP A 1 95 ? 3.293 -9.193 -10.012 1.00 80.12 95 ASP A C 1
ATOM 818 O O . ASP A 1 95 ? 3.355 -8.849 -11.192 1.00 80.12 95 ASP A O 1
ATOM 822 N N . PHE A 1 96 ? 4.245 -8.888 -9.132 1.00 77.75 96 PHE A N 1
ATOM 823 C CA . PHE A 1 96 ? 5.501 -8.243 -9.514 1.00 77.75 96 PHE A CA 1
ATOM 824 C C . PHE A 1 96 ? 6.535 -9.218 -10.091 1.00 77.75 96 PHE A C 1
ATOM 826 O O . PHE A 1 96 ? 7.546 -8.771 -10.629 1.00 77.75 96 PHE A O 1
ATOM 833 N N . GLY A 1 97 ? 6.310 -10.528 -9.978 1.00 82.38 97 GLY A N 1
ATOM 834 C CA . GLY A 1 97 ? 7.262 -11.547 -10.404 1.00 82.38 97 GLY A CA 1
ATOM 835 C C . GLY A 1 97 ? 6.996 -12.001 -11.831 1.00 82.38 97 GLY A C 1
ATOM 836 O O . GLY A 1 97 ? 7.669 -11.577 -12.774 1.00 82.38 97 GLY A O 1
ATOM 837 N N . GLU A 1 98 ? 6.000 -12.869 -11.987 1.00 85.62 98 GLU A N 1
ATOM 838 C CA . GLU A 1 98 ? 5.758 -13.588 -13.236 1.00 85.62 98 GLU A CA 1
ATOM 839 C C . GLU A 1 98 ? 5.284 -12.631 -14.331 1.00 85.62 98 GLU A C 1
ATOM 841 O O . GLU A 1 98 ? 5.848 -12.598 -15.423 1.00 85.62 98 GLU A O 1
ATOM 846 N N . SER A 1 99 ? 4.315 -11.767 -14.027 1.00 85.31 99 SER A N 1
ATOM 847 C CA . SER A 1 99 ? 3.805 -10.786 -14.991 1.00 85.31 99 SER A CA 1
ATOM 848 C C . SER A 1 99 ? 4.888 -9.819 -15.484 1.00 85.31 99 SER A C 1
ATOM 850 O O . SER A 1 99 ? 4.930 -9.493 -16.674 1.00 85.31 99 SER A O 1
ATOM 852 N N . PHE A 1 100 ? 5.800 -9.384 -14.608 1.00 87.31 100 PHE A N 1
ATOM 853 C CA . PHE A 1 100 ? 6.921 -8.529 -15.008 1.00 87.31 100 PHE A CA 1
ATOM 854 C C . PHE A 1 100 ? 7.919 -9.286 -15.892 1.00 87.31 100 PHE A C 1
ATOM 856 O O . PHE A 1 100 ? 8.331 -8.781 -16.939 1.00 87.31 100 PHE A O 1
ATOM 863 N N . TYR A 1 101 ? 8.261 -10.520 -15.518 1.00 89.56 101 TYR A N 1
ATOM 864 C CA . TYR A 1 101 ? 9.140 -11.380 -16.308 1.00 89.56 101 TYR A CA 1
ATOM 865 C C . TYR A 1 101 ? 8.574 -11.647 -17.710 1.00 89.56 101 TYR A C 1
ATOM 867 O O . TYR A 1 101 ? 9.271 -11.454 -18.711 1.00 89.56 101 TYR A O 1
ATOM 875 N N . GLN A 1 102 ? 7.290 -11.997 -17.804 1.00 92.25 102 GLN A N 1
ATOM 876 C CA . GLN A 1 102 ? 6.611 -12.222 -19.079 1.00 92.25 102 GLN A CA 1
ATOM 877 C C . GLN A 1 102 ? 6.555 -10.953 -19.937 1.00 92.25 102 GLN A C 1
ATOM 879 O O . GLN A 1 102 ? 6.765 -11.018 -21.150 1.00 92.25 102 GLN A O 1
ATOM 884 N N . ALA A 1 103 ? 6.355 -9.780 -19.327 1.00 90.69 103 ALA A N 1
ATOM 885 C CA . ALA A 1 103 ? 6.413 -8.509 -20.046 1.00 90.69 103 ALA A CA 1
ATOM 886 C C . ALA A 1 103 ? 7.806 -8.248 -20.649 1.00 90.69 103 ALA A C 1
ATOM 888 O O . ALA A 1 103 ? 7.913 -7.798 -21.793 1.00 90.69 103 ALA A O 1
ATOM 889 N N . LEU A 1 104 ? 8.880 -8.573 -19.920 1.00 90.44 104 LEU A N 1
ATOM 890 C CA . LEU A 1 104 ? 10.246 -8.474 -20.438 1.00 90.44 104 LEU A CA 1
ATOM 891 C C . LEU A 1 104 ? 10.499 -9.472 -21.575 1.00 90.44 104 LEU A C 1
ATOM 893 O O . LEU A 1 104 ? 11.072 -9.087 -22.595 1.00 90.44 104 LEU A O 1
ATOM 897 N N . LEU A 1 105 ? 10.043 -10.722 -21.452 1.00 92.25 105 LEU A N 1
ATOM 898 C CA . LEU A 1 105 ? 10.168 -11.717 -22.522 1.00 92.25 105 LEU A CA 1
ATOM 899 C C . LEU A 1 105 ? 9.442 -11.283 -23.799 1.00 92.25 105 LEU A C 1
ATOM 901 O O . LEU A 1 105 ? 10.028 -11.334 -24.882 1.00 92.25 105 LEU A O 1
ATOM 905 N N . ALA A 1 106 ? 8.212 -10.775 -23.679 1.00 94.75 106 ALA A N 1
ATOM 906 C CA . ALA A 1 106 ? 7.429 -10.270 -24.808 1.00 94.75 106 ALA A CA 1
ATOM 907 C C . ALA A 1 106 ? 8.109 -9.091 -25.531 1.00 94.75 106 ALA A C 1
ATOM 909 O O . ALA A 1 106 ? 7.905 -8.871 -26.726 1.00 94.75 106 ALA A O 1
ATOM 910 N N . LEU A 1 107 ? 8.946 -8.330 -24.822 1.00 92.94 107 LEU A N 1
ATOM 911 C CA . LEU A 1 107 ? 9.732 -7.227 -25.374 1.00 92.94 107 LEU A CA 1
ATOM 912 C C . LEU A 1 107 ? 11.152 -7.642 -25.786 1.00 92.94 107 LEU A C 1
ATOM 914 O O . LEU A 1 107 ? 11.891 -6.806 -26.312 1.00 92.94 107 LEU A O 1
ATOM 918 N N . GLY A 1 108 ? 11.534 -8.909 -25.596 1.00 91.81 108 GLY A N 1
ATOM 919 C CA . GLY A 1 108 ? 12.904 -9.402 -25.742 1.00 91.81 108 GLY A CA 1
ATOM 920 C C . GLY A 1 108 ? 13.544 -9.048 -27.083 1.00 91.81 108 GLY A C 1
ATOM 921 O O . GLY A 1 108 ? 14.633 -8.472 -27.118 1.00 91.81 108 GLY A O 1
ATOM 922 N N . ASP A 1 109 ? 12.846 -9.285 -28.195 1.00 92.44 109 ASP A N 1
ATOM 923 C CA . ASP A 1 109 ? 13.364 -8.949 -29.529 1.00 92.44 109 ASP A CA 1
ATOM 924 C C . ASP A 1 109 ? 13.574 -7.444 -29.724 1.00 92.44 109 ASP A C 1
ATOM 926 O O . ASP A 1 109 ? 14.562 -7.018 -30.324 1.00 92.44 109 ASP A O 1
ATOM 930 N N . ARG A 1 110 ? 12.695 -6.614 -29.151 1.00 92.38 110 ARG A N 1
ATOM 931 C CA . ARG A 1 110 ? 12.821 -5.150 -29.196 1.00 92.38 110 ARG A CA 1
ATOM 932 C C . ARG A 1 110 ? 13.927 -4.638 -28.283 1.00 92.38 110 ARG A C 1
ATOM 934 O O . ARG A 1 110 ? 14.431 -3.544 -28.531 1.00 92.38 110 ARG A O 1
ATOM 941 N N . MET A 1 111 ? 14.294 -5.391 -27.248 1.00 90.25 111 MET A N 1
ATOM 942 C CA . MET A 1 111 ? 15.363 -5.030 -26.321 1.00 90.25 111 MET A CA 1
ATOM 943 C C . MET A 1 111 ? 16.761 -5.336 -26.872 1.00 90.25 111 MET A C 1
ATOM 945 O O . MET A 1 111 ? 17.695 -4.609 -26.545 1.00 90.25 111 MET A O 1
ATOM 949 N N . LYS A 1 112 ? 16.905 -6.312 -27.786 1.00 91.38 112 LYS A N 1
ATOM 950 C CA . LYS A 1 112 ? 18.192 -6.688 -28.418 1.00 91.38 112 LYS A CA 1
ATOM 951 C C . LYS A 1 112 ? 18.925 -5.534 -29.118 1.00 91.38 112 LYS A C 1
ATOM 953 O O . LYS A 1 112 ? 20.137 -5.600 -29.291 1.00 91.38 112 LYS A O 1
ATOM 958 N N . LYS A 1 113 ? 18.222 -4.465 -29.516 1.00 95.00 113 LYS A N 1
ATOM 959 C CA . LYS A 1 113 ? 18.839 -3.272 -30.132 1.00 95.00 113 LYS A CA 1
ATOM 960 C C . LYS A 1 113 ? 19.631 -2.407 -29.144 1.00 95.00 113 LYS A C 1
ATOM 962 O O . LYS A 1 113 ? 20.404 -1.551 -29.569 1.00 95.00 113 LYS A O 1
ATOM 967 N N . TYR A 1 114 ? 19.427 -2.594 -27.842 1.00 93.94 114 TYR A N 1
ATOM 968 C CA . TYR A 1 114 ? 20.124 -1.845 -26.806 1.00 93.94 114 TYR A CA 1
ATOM 969 C C . TYR A 1 114 ? 21.313 -2.648 -26.287 1.00 93.94 114 TYR A C 1
ATOM 971 O O . TYR A 1 114 ? 21.190 -3.814 -25.930 1.00 93.94 114 TYR A O 1
ATOM 979 N N . ARG A 1 115 ? 22.477 -2.000 -26.193 1.00 93.38 115 ARG A N 1
ATOM 980 C CA . ARG A 1 115 ? 23.692 -2.614 -25.627 1.00 93.38 115 ARG A CA 1
ATOM 981 C C . ARG A 1 115 ? 23.647 -2.738 -24.104 1.00 93.38 115 ARG A C 1
ATOM 983 O O . ARG A 1 115 ? 24.454 -3.458 -23.526 1.00 93.38 115 ARG A O 1
ATOM 990 N N . ARG A 1 116 ? 22.755 -1.988 -23.454 1.00 92.44 116 ARG A N 1
ATOM 991 C CA . ARG A 1 116 ? 22.614 -1.943 -22.002 1.00 92.44 116 ARG A CA 1
ATOM 992 C C . ARG A 1 116 ? 21.178 -1.607 -21.634 1.00 92.44 116 ARG A C 1
ATOM 994 O O . ARG A 1 116 ? 20.591 -0.705 -22.227 1.00 92.44 116 ARG A O 1
ATOM 1001 N N . LEU A 1 117 ? 20.663 -2.304 -20.632 1.00 89.25 117 LEU A N 1
ATOM 1002 C CA . LEU A 1 117 ? 19.420 -1.983 -19.942 1.00 89.25 117 LEU A CA 1
ATOM 1003 C C . LEU A 1 117 ? 19.785 -1.558 -18.518 1.00 89.25 117 LEU A C 1
ATOM 1005 O O . LEU A 1 117 ? 20.681 -2.150 -17.915 1.00 89.25 117 LEU A O 1
ATOM 1009 N N . ILE A 1 118 ? 19.140 -0.510 -18.013 1.00 88.31 118 ILE A N 1
ATOM 1010 C CA . ILE A 1 118 ? 19.330 -0.011 -16.649 1.00 88.31 118 ILE A CA 1
ATOM 1011 C C . ILE A 1 118 ? 17.954 -0.018 -15.994 1.00 88.31 118 ILE A C 1
ATOM 1013 O O . ILE A 1 118 ? 17.055 0.678 -16.461 1.00 88.31 118 ILE A O 1
ATOM 1017 N N . LEU A 1 119 ? 17.802 -0.837 -14.955 1.00 83.06 119 LEU A N 1
ATOM 1018 C CA . LEU A 1 119 ? 16.657 -0.791 -14.055 1.00 83.06 119 LEU A CA 1
ATOM 1019 C C . LEU A 1 119 ? 16.981 0.251 -12.978 1.00 83.06 119 LEU A C 1
ATOM 1021 O O . LEU A 1 119 ? 18.061 0.183 -12.388 1.00 83.06 119 LEU A O 1
ATOM 1025 N N . ILE A 1 120 ? 16.100 1.237 -12.816 1.00 71.19 120 ILE A N 1
ATOM 1026 C CA . ILE A 1 120 ? 16.234 2.345 -11.859 1.00 71.19 120 ILE A CA 1
ATOM 1027 C C . ILE A 1 120 ? 15.350 2.044 -10.658 1.00 71.19 120 ILE A C 1
ATOM 1029 O O . ILE A 1 120 ? 14.202 1.609 -10.906 1.00 71.19 120 ILE A O 1
#

pLDDT: mean 90.14, std 7.17, range [67.19, 97.38]

Organism: NCBI:txid433724

Foldseek 3Di:
DAEEADDDPVVVVVVVVVVVPDDPVDDDDYYHQPLPPVSVLVCLQVCAPVDQAYEYAASDQQDDDPSVVSHQQVRYEYEAHDNYDAPSHHYDYDDPDPVVVVVCVVCVVVCVVDPDDDDD

Secondary structure (DSSP, 8-state):
-EEESS--HHHHHHHHHHHTTS-TT----EEE-TT-HHHHHHHHHHHTTT-S-EEEE-S-SS---TTGGGS-GGGEEEEE---S--TTSEEEE---SHHHHHHHHHTHHHHTT-S-----